Protein AF-A0A172YRM0-F1 (afdb_monomer_lite)

Structure (mmCIF, N/CA/C/O backbone):
data_AF-A0A172YRM0-F1
#
_entry.id   AF-A0A172YRM0-F1
#
loop_
_atom_site.group_PDB
_atom_site.id
_atom_site.type_symbol
_atom_site.label_atom_id
_atom_site.label_alt_id
_atom_site.label_comp_id
_atom_site.label_asym_id
_atom_site.label_entity_id
_atom_site.label_seq_id
_atom_site.pdbx_PDB_ins_code
_atom_site.Cartn_x
_atom_site.Cartn_y
_atom_site.Cartn_z
_atom_site.occupancy
_atom_site.B_iso_or_equiv
_atom_site.auth_seq_id
_atom_site.auth_comp_id
_atom_site.auth_asym_id
_atom_site.auth_atom_id
_atom_site.pdbx_PDB_model_num
ATOM 1 N N . MET A 1 1 ? -10.868 2.792 11.521 1.00 88.19 1 MET A N 1
ATOM 2 C CA . MET A 1 1 ? -9.536 2.171 11.682 1.00 88.19 1 MET A CA 1
ATOM 3 C C . MET A 1 1 ? -8.453 3.190 11.320 1.00 88.19 1 MET A C 1
ATOM 5 O O . MET A 1 1 ? -8.716 4.052 10.487 1.00 88.19 1 MET A O 1
ATOM 9 N N . THR A 1 2 ? -7.291 3.152 11.973 1.00 90.31 2 THR A N 1
ATOM 10 C CA . THR A 1 2 ? -6.163 4.094 11.813 1.00 90.31 2 THR A CA 1
ATOM 11 C C . THR A 1 2 ? -4.835 3.338 11.807 1.00 90.31 2 THR A C 1
ATOM 13 O O . THR A 1 2 ? -4.787 2.164 12.169 1.00 90.31 2 THR A O 1
ATOM 16 N N . ASP A 1 3 ? -3.740 4.005 11.445 1.00 89.81 3 ASP A N 1
ATOM 17 C CA . ASP A 1 3 ? -2.403 3.397 11.483 1.00 89.81 3 ASP A CA 1
ATOM 18 C C . ASP A 1 3 ? -1.956 2.973 12.886 1.00 89.81 3 ASP A C 1
ATOM 20 O O . ASP A 1 3 ? -1.211 2.010 13.022 1.00 89.81 3 ASP A O 1
ATOM 24 N N . THR A 1 4 ? -2.459 3.622 13.937 1.00 88.25 4 THR A N 1
ATOM 25 C CA . THR A 1 4 ? -2.159 3.248 15.327 1.00 88.25 4 THR A CA 1
ATOM 26 C C . THR A 1 4 ? -2.786 1.912 15.721 1.00 88.25 4 THR A C 1
ATOM 28 O O . THR A 1 4 ? -2.242 1.206 16.561 1.00 88.25 4 THR A O 1
ATOM 31 N N . ASN A 1 5 ? -3.942 1.564 15.149 1.00 91.44 5 ASN A N 1
ATOM 32 C CA . ASN A 1 5 ? -4.745 0.441 15.636 1.00 91.44 5 ASN A CA 1
ATOM 33 C C . ASN A 1 5 ? -4.881 -0.721 14.643 1.00 91.44 5 ASN A C 1
ATOM 35 O O . ASN A 1 5 ? -5.144 -1.849 15.056 1.00 91.44 5 ASN A O 1
ATOM 39 N N . ARG A 1 6 ? -4.612 -0.495 13.351 1.00 92.00 6 ARG A N 1
ATOM 40 C CA . ARG A 1 6 ? -4.698 -1.529 12.305 1.00 92.00 6 ARG A CA 1
ATOM 41 C C . ARG A 1 6 ? -3.609 -2.601 12.368 1.00 92.00 6 ARG A C 1
ATOM 43 O O . ARG A 1 6 ? -3.634 -3.507 11.542 1.00 92.00 6 ARG A O 1
ATOM 50 N N . PHE A 1 7 ? -2.682 -2.500 13.316 1.00 94.12 7 PHE A N 1
ATOM 51 C CA . PHE A 1 7 ? -1.630 -3.490 13.568 1.00 94.12 7 PHE A CA 1
ATOM 52 C C . PHE A 1 7 ? -1.704 -4.104 14.970 1.00 94.12 7 PHE A C 1
ATOM 54 O O . PHE A 1 7 ? -0.811 -4.855 15.352 1.00 94.12 7 PHE A O 1
ATOM 61 N N . SER A 1 8 ? -2.740 -3.781 15.755 1.00 91.50 8 SER A N 1
ATOM 62 C CA . SER A 1 8 ? -2.917 -4.372 17.083 1.00 91.50 8 SER A CA 1
ATOM 63 C C . SER A 1 8 ? -3.065 -5.892 16.976 1.00 91.50 8 SER A C 1
ATOM 65 O O . SER A 1 8 ? -3.830 -6.392 16.150 1.00 91.50 8 SER A O 1
ATOM 67 N N . THR A 1 9 ? -2.358 -6.629 17.829 1.00 89.75 9 THR A N 1
ATOM 68 C CA . THR A 1 9 ? -2.510 -8.086 17.984 1.00 89.75 9 THR A CA 1
ATOM 69 C C . THR A 1 9 ? -3.434 -8.448 19.149 1.00 89.75 9 THR A C 1
ATOM 71 O O . THR A 1 9 ? -3.945 -9.562 19.207 1.00 89.75 9 THR A O 1
ATOM 74 N N . ALA A 1 10 ? -3.687 -7.504 20.062 1.00 89.00 10 ALA A N 1
ATOM 75 C CA . ALA A 1 10 ? -4.470 -7.730 21.277 1.00 89.00 10 ALA A CA 1
ATOM 76 C C . ALA A 1 10 ? -5.966 -7.428 21.097 1.00 89.00 10 ALA A C 1
ATOM 78 O O . ALA A 1 10 ? -6.816 -8.068 21.711 1.00 89.00 10 ALA A O 1
ATOM 79 N N . THR A 1 11 ? -6.307 -6.451 20.254 1.00 88.44 11 THR A N 1
ATOM 80 C CA . THR A 1 11 ? -7.677 -5.937 20.118 1.00 88.44 11 THR A CA 1
ATOM 81 C C . THR A 1 11 ? -8.118 -5.931 18.666 1.00 88.44 11 THR A C 1
ATOM 83 O O . THR A 1 11 ? -7.489 -5.293 17.823 1.00 88.44 11 THR A O 1
ATOM 86 N N . ARG A 1 12 ? -9.242 -6.589 18.358 1.00 86.94 12 ARG A N 1
ATOM 87 C CA . ARG A 1 12 ? -9.901 -6.432 17.053 1.00 86.94 12 ARG A CA 1
ATOM 88 C C . ARG A 1 12 ? -10.712 -5.142 17.042 1.00 86.94 12 ARG A C 1
ATOM 90 O O . ARG A 1 12 ? -11.661 -5.010 17.804 1.00 86.94 12 ARG A O 1
ATOM 97 N N . HIS A 1 13 ? -10.355 -4.212 16.158 1.00 87.56 13 HIS A N 1
ATOM 98 C CA . HIS A 1 13 ? -11.001 -2.897 16.066 1.00 87.56 13 HIS A CA 1
ATOM 99 C C . HIS A 1 13 ? -12.220 -2.856 15.140 1.00 87.56 13 HIS A C 1
ATOM 101 O O . HIS A 1 13 ? -12.986 -1.896 15.192 1.00 87.56 13 HIS A O 1
ATOM 107 N N . ALA A 1 14 ? -12.401 -3.876 14.304 1.00 87.62 14 ALA A N 1
ATOM 108 C CA . ALA A 1 14 ? -13.562 -4.011 13.430 1.00 87.62 14 ALA A CA 1
ATOM 109 C C . ALA A 1 14 ? -14.119 -5.446 13.414 1.00 87.62 14 ALA A C 1
ATOM 111 O O . ALA A 1 14 ? -14.102 -6.108 12.373 1.00 87.62 14 ALA A O 1
ATOM 112 N N . PRO A 1 15 ? -14.544 -5.993 14.567 1.00 84.75 15 PRO A N 1
ATOM 113 C CA . PRO A 1 15 ? -15.175 -7.302 14.596 1.00 84.75 15 PRO A CA 1
ATOM 114 C C . PRO A 1 15 ? -16.527 -7.258 13.869 1.00 84.75 15 PRO A C 1
ATOM 116 O O . PRO A 1 15 ? -17.370 -6.401 14.129 1.00 84.75 15 PRO A O 1
ATOM 119 N N . TYR A 1 16 ? -16.747 -8.240 12.991 1.00 80.06 16 TYR A N 1
ATOM 120 C CA . TYR A 1 16 ? -17.942 -8.330 12.143 1.00 80.06 16 TYR A CA 1
ATOM 121 C C . TYR A 1 16 ? -19.258 -8.210 12.929 1.00 80.06 16 TYR A C 1
ATOM 123 O O . TYR A 1 16 ? -20.181 -7.532 12.487 1.00 80.06 16 TYR A O 1
ATOM 131 N N . ALA A 1 17 ? -19.311 -8.820 14.117 1.00 82.06 17 ALA A N 1
ATOM 132 C CA . ALA A 1 17 ? -20.501 -8.865 14.960 1.00 82.06 17 ALA A CA 1
ATOM 133 C C . ALA A 1 17 ? -20.981 -7.491 15.461 1.00 82.06 17 ALA A C 1
ATOM 135 O O . ALA A 1 17 ? -22.159 -7.363 15.773 1.00 82.06 17 ALA A O 1
ATOM 136 N N . THR A 1 18 ? -20.105 -6.482 15.560 1.00 84.44 18 THR A N 1
ATOM 137 C CA . THR A 1 18 ? -20.469 -5.191 16.177 1.00 84.44 18 THR A CA 1
ATOM 138 C C . THR A 1 18 ? -20.226 -3.973 15.296 1.00 84.44 18 THR A C 1
ATOM 140 O O . THR A 1 18 ? -20.829 -2.935 15.549 1.00 84.44 18 THR A O 1
ATOM 143 N N . THR A 1 19 ? -19.363 -4.056 14.276 1.00 84.12 19 THR A N 1
ATOM 144 C CA . THR A 1 19 ? -19.013 -2.877 13.461 1.00 84.12 19 THR A CA 1
ATOM 145 C C . THR A 1 19 ? -19.594 -2.895 12.053 1.00 84.12 19 THR A C 1
ATOM 147 O O . THR A 1 19 ? -19.508 -1.880 11.367 1.00 84.12 19 THR A O 1
ATOM 150 N N . HIS A 1 20 ? -20.153 -4.027 11.603 1.00 86.00 20 HIS A N 1
ATOM 151 C CA . HIS A 1 20 ? -20.709 -4.227 10.252 1.00 86.00 20 HIS A CA 1
ATOM 152 C C . HIS A 1 20 ? -19.753 -3.862 9.098 1.00 86.00 20 HIS A C 1
ATOM 154 O O . HIS A 1 20 ? -20.173 -3.679 7.959 1.00 86.00 20 HIS A O 1
ATOM 160 N N . GLY A 1 21 ? -18.453 -3.762 9.387 1.00 89.44 21 GLY A N 1
ATOM 161 C CA . GLY A 1 21 ? -17.430 -3.324 8.448 1.00 89.44 21 GLY A CA 1
ATOM 162 C C . GLY A 1 21 ? -16.362 -2.460 9.109 1.00 89.44 21 GLY A C 1
ATOM 163 O O . GLY A 1 21 ? -16.266 -2.351 10.335 1.00 89.44 21 GLY A O 1
ATOM 164 N N . TRP A 1 22 ? -15.529 -1.852 8.272 1.00 92.31 22 TRP A N 1
ATOM 165 C CA . TRP A 1 22 ? -14.482 -0.928 8.680 1.00 92.31 22 TRP A CA 1
ATOM 166 C C . TRP A 1 22 ? -14.293 0.148 7.620 1.00 92.31 22 TRP A C 1
ATOM 168 O O . TRP A 1 22 ? -14.593 -0.038 6.446 1.00 92.31 22 TRP A O 1
ATOM 178 N N . PHE A 1 23 ? -13.745 1.279 8.047 1.00 92.56 23 PHE A N 1
ATOM 179 C CA . PHE A 1 23 ? -13.266 2.315 7.147 1.00 92.56 23 PHE A CA 1
ATOM 180 C C . PHE A 1 23 ? -11.855 2.733 7.558 1.00 92.56 23 PHE A C 1
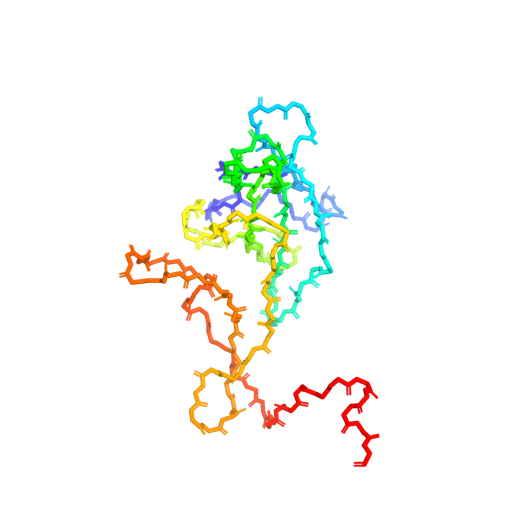ATOM 182 O O . PHE A 1 23 ? -11.499 2.726 8.747 1.00 92.56 23 PHE A O 1
ATOM 189 N N . TYR A 1 24 ? -11.066 3.133 6.568 1.00 92.31 24 TYR A N 1
ATOM 190 C CA . TYR A 1 24 ? -9.752 3.734 6.746 1.00 92.31 24 TYR A CA 1
ATOM 191 C C . TYR A 1 24 ? -9.748 5.104 6.067 1.00 92.31 24 TYR A C 1
ATOM 193 O O . TYR A 1 24 ? -10.141 5.234 4.910 1.00 92.31 24 TYR A O 1
ATOM 201 N N . LYS A 1 25 ? -9.357 6.142 6.810 1.00 91.25 25 LYS A N 1
ATOM 202 C CA . LYS A 1 25 ? -9.263 7.507 6.281 1.00 91.25 25 LYS A CA 1
ATOM 203 C C . LYS A 1 25 ? -7.828 7.747 5.836 1.00 91.25 25 LYS A C 1
ATOM 205 O O . LYS A 1 25 ? -6.966 7.914 6.695 1.00 91.25 25 LYS A O 1
ATOM 210 N N . PHE A 1 26 ? -7.603 7.811 4.527 1.00 90.38 26 PHE A N 1
ATOM 211 C CA . PHE A 1 26 ? -6.349 8.323 3.983 1.00 90.38 26 PHE A CA 1
ATOM 212 C C . PHE A 1 26 ? -6.204 9.796 4.369 1.00 90.38 26 PHE A C 1
ATOM 214 O O . PHE A 1 26 ? -7.134 10.592 4.202 1.00 90.38 26 PHE A O 1
ATOM 221 N N . LYS A 1 27 ? -5.069 10.135 4.975 1.00 81.69 27 LYS A N 1
ATOM 222 C CA . LYS A 1 27 ? -4.768 11.477 5.462 1.00 81.69 27 LYS A CA 1
ATOM 223 C C . LYS A 1 27 ? -3.325 11.795 5.119 1.00 81.69 27 LYS A C 1
ATOM 225 O O . LYS A 1 27 ? -2.435 11.021 5.449 1.00 81.69 27 LYS A O 1
ATOM 230 N N . SER A 1 28 ? -3.125 12.976 4.557 1.00 82.50 28 SER A N 1
ATOM 231 C CA . SER A 1 28 ? -1.809 13.582 4.408 1.00 82.50 28 SER A CA 1
ATOM 232 C C . SER A 1 28 ? -1.815 14.985 5.025 1.00 82.50 28 SER A C 1
ATOM 234 O O . SER A 1 28 ? -2.686 15.305 5.838 1.00 82.50 28 SER A O 1
ATOM 236 N N . PHE A 1 29 ? -0.837 15.816 4.674 1.00 76.56 29 PHE A N 1
ATOM 237 C CA . PHE A 1 29 ? -0.588 17.125 5.267 1.00 76.56 29 PHE A CA 1
ATOM 238 C C . PHE A 1 29 ? -1.707 18.140 4.987 1.00 76.56 29 PHE A C 1
ATOM 240 O O . PHE A 1 29 ? -1.997 18.992 5.823 1.00 76.56 29 PHE A O 1
ATOM 247 N N . LYS A 1 30 ? -2.371 18.047 3.827 1.00 77.31 30 LYS A N 1
ATOM 248 C CA . LYS A 1 30 ? -3.501 18.921 3.468 1.00 77.31 30 LYS A CA 1
ATOM 249 C C . LYS A 1 30 ? -4.831 18.179 3.558 1.00 77.31 30 LYS A C 1
ATOM 251 O O . LYS A 1 30 ? -4.906 16.977 3.292 1.00 77.31 30 LYS A O 1
ATOM 256 N N . LEU A 1 31 ? -5.907 18.900 3.873 1.00 74.50 31 LEU A N 1
ATOM 257 C CA . LEU A 1 31 ? -7.263 18.346 3.872 1.00 74.50 31 LEU A CA 1
ATOM 258 C C . LEU A 1 31 ? -7.581 17.698 2.514 1.00 74.50 31 LEU A C 1
ATOM 260 O O . LEU A 1 31 ? -7.421 18.327 1.474 1.00 74.50 31 LEU A O 1
ATOM 264 N N . GLN A 1 32 ? -8.026 16.437 2.545 1.00 73.25 32 GLN A N 1
ATOM 265 C CA . GLN A 1 32 ? -8.458 15.658 1.371 1.00 73.25 32 GLN A CA 1
ATOM 266 C C . GLN A 1 32 ? -7.421 15.527 0.237 1.00 73.25 32 GLN A C 1
ATOM 268 O O . GLN A 1 32 ? -7.798 15.329 -0.918 1.00 73.25 32 GLN A O 1
ATOM 273 N N . SER A 1 33 ? -6.132 15.631 0.558 1.00 87.44 33 SER A N 1
ATOM 274 C CA . SER A 1 33 ? -5.058 15.585 -0.443 1.00 87.44 33 SER A CA 1
ATOM 275 C C . SER A 1 33 ? -4.718 14.186 -0.942 1.00 87.44 33 SER A C 1
ATOM 277 O O . SER A 1 33 ? -4.278 14.058 -2.080 1.00 87.44 33 SER A O 1
ATOM 279 N N . GLU A 1 34 ? -4.981 13.154 -0.137 1.00 93.81 34 GLU A N 1
ATOM 280 C CA . GLU A 1 34 ? -4.775 11.761 -0.520 1.00 93.81 34 GLU A CA 1
ATOM 281 C C . GLU A 1 34 ? -6.102 11.078 -0.868 1.00 93.81 34 GLU A C 1
ATOM 283 O O . GLU A 1 34 ? -7.029 11.034 -0.053 1.00 93.81 34 GLU A O 1
ATOM 288 N N . LYS A 1 35 ? -6.199 10.547 -2.089 1.00 92.81 35 LYS A N 1
ATOM 289 C CA . LYS A 1 35 ? -7.404 9.898 -2.623 1.00 92.81 35 LYS A CA 1
ATOM 290 C C . LYS A 1 35 ? -7.055 8.586 -3.312 1.00 92.81 35 LYS A C 1
ATOM 292 O O . LYS A 1 35 ? -5.969 8.436 -3.857 1.00 92.81 35 LYS A O 1
ATOM 297 N N . VAL A 1 36 ? -7.988 7.637 -3.308 1.00 93.81 36 VAL A N 1
ATOM 298 C CA . VAL A 1 36 ? -7.869 6.399 -4.093 1.00 93.81 36 VAL A CA 1
ATOM 299 C C . VAL A 1 36 ? -8.020 6.756 -5.571 1.00 93.81 36 VAL A C 1
ATOM 301 O O . VAL A 1 36 ? -9.036 7.336 -5.943 1.00 93.81 36 VAL A O 1
ATOM 304 N N . MET A 1 37 ? -7.017 6.433 -6.392 1.00 87.50 37 MET A N 1
ATOM 305 C CA . MET A 1 37 ? -6.986 6.808 -7.821 1.00 87.50 37 MET A CA 1
ATOM 306 C C . MET A 1 37 ? -6.996 5.615 -8.776 1.00 87.50 37 MET A C 1
ATOM 308 O O . MET A 1 37 ? -7.014 5.797 -9.989 1.00 87.50 37 MET A O 1
ATOM 312 N N . SER A 1 38 ? -6.980 4.391 -8.256 1.00 86.69 38 SER A N 1
ATOM 313 C CA . SER A 1 38 ? -7.040 3.188 -9.084 1.00 86.69 38 SER A CA 1
ATOM 314 C C . SER A 1 38 ? -7.887 2.112 -8.424 1.00 86.69 38 SER A C 1
ATOM 316 O O . SER A 1 38 ? -8.151 2.156 -7.219 1.00 86.69 38 SER A O 1
ATOM 318 N N . THR A 1 39 ? -8.323 1.156 -9.237 1.00 91.38 39 THR A N 1
ATOM 319 C CA . THR A 1 39 ? -9.099 0.004 -8.790 1.00 91.38 39 THR A CA 1
ATOM 320 C C . THR A 1 39 ? -8.292 -0.810 -7.775 1.00 91.38 39 THR A C 1
ATOM 322 O O . THR A 1 39 ? -7.193 -1.259 -8.111 1.00 91.38 39 THR A O 1
ATOM 325 N N . PRO A 1 40 ? -8.804 -1.031 -6.550 1.00 94.31 40 PRO A N 1
ATOM 326 C CA . PRO A 1 40 ? -8.122 -1.872 -5.577 1.00 94.31 40 PRO A CA 1
ATOM 327 C C . PRO A 1 40 ? -7.945 -3.308 -6.075 1.00 94.31 40 PRO A C 1
ATOM 329 O O . PRO A 1 40 ? -8.804 -3.847 -6.774 1.00 94.31 40 PRO A O 1
ATOM 332 N N . ILE A 1 41 ? -6.851 -3.945 -5.665 1.00 94.38 41 ILE A N 1
ATOM 333 C CA . ILE A 1 41 ? -6.533 -5.333 -6.008 1.00 94.38 41 ILE A CA 1
ATOM 334 C C . ILE A 1 41 ? -6.738 -6.197 -4.767 1.00 94.38 41 ILE A C 1
ATOM 336 O O . ILE A 1 41 ? -6.226 -5.870 -3.700 1.00 94.38 41 ILE A O 1
ATOM 340 N N . VAL A 1 42 ? -7.452 -7.316 -4.905 1.00 93.94 42 VAL A N 1
ATOM 341 C CA . VAL A 1 42 ? -7.625 -8.297 -3.824 1.00 93.94 42 VAL A CA 1
ATOM 342 C C . VAL A 1 42 ? -7.107 -9.656 -4.265 1.00 93.94 42 VAL A C 1
ATOM 344 O O . VAL A 1 42 ? -7.494 -10.156 -5.318 1.00 93.94 42 VAL A O 1
ATOM 347 N N . ILE A 1 43 ? -6.260 -10.273 -3.443 1.00 92.00 43 ILE A N 1
ATOM 348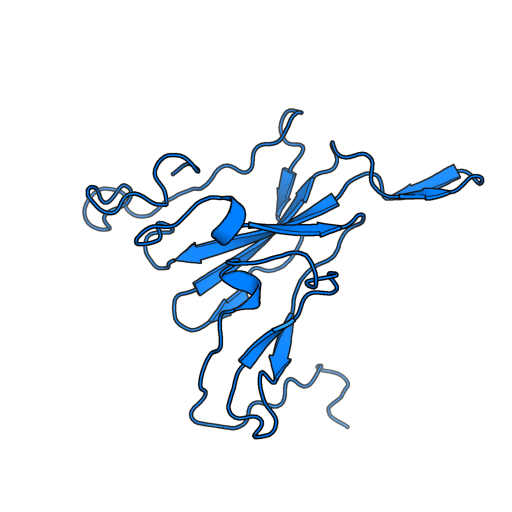 C CA . ILE A 1 43 ? -5.768 -11.637 -3.656 1.00 92.00 43 ILE A CA 1
ATOM 349 C C . ILE A 1 43 ? -5.502 -12.307 -2.306 1.00 92.00 43 ILE A C 1
ATOM 351 O O . ILE A 1 43 ? -4.864 -11.724 -1.442 1.00 92.00 43 ILE A O 1
ATOM 355 N N . ASN A 1 44 ? -6.016 -13.525 -2.105 1.00 91.88 44 ASN A N 1
ATOM 356 C CA . ASN A 1 44 ? -5.801 -14.328 -0.892 1.00 91.88 44 ASN A CA 1
ATOM 357 C C . ASN A 1 44 ? -5.962 -13.541 0.430 1.00 91.88 44 ASN A C 1
ATOM 359 O O . ASN A 1 44 ? -5.067 -13.523 1.272 1.00 91.88 44 ASN A O 1
ATOM 363 N N . ASN A 1 45 ? -7.096 -12.846 0.573 1.00 93.81 45 ASN A N 1
ATOM 364 C CA . ASN A 1 45 ? -7.430 -12.008 1.732 1.00 93.81 45 ASN A CA 1
ATOM 365 C C . ASN A 1 45 ? -6.515 -10.790 1.961 1.00 93.81 45 ASN A C 1
ATOM 367 O O . ASN A 1 45 ? -6.619 -10.137 2.994 1.00 93.81 45 ASN A O 1
ATOM 371 N N . ASP A 1 46 ? -5.690 -10.419 0.994 1.00 96.31 46 ASP A N 1
ATOM 372 C CA . ASP A 1 46 ? -4.922 -9.181 1.013 1.00 96.31 46 ASP A CA 1
ATOM 373 C C . ASP A 1 46 ? -5.550 -8.173 0.051 1.00 96.31 46 ASP A C 1
ATOM 375 O O . ASP A 1 46 ? -5.761 -8.471 -1.125 1.00 96.31 46 ASP A O 1
ATOM 379 N N . LEU A 1 47 ? -5.867 -6.984 0.560 1.00 96.44 47 LEU A N 1
ATOM 380 C CA . LEU A 1 47 ? -6.425 -5.867 -0.195 1.00 96.44 47 LEU A CA 1
ATOM 381 C C . LEU A 1 47 ? -5.354 -4.788 -0.367 1.00 96.44 47 LEU A C 1
ATOM 383 O O . LEU A 1 47 ? -4.925 -4.157 0.599 1.00 96.44 47 LEU A O 1
ATOM 387 N N . TYR A 1 48 ? -4.966 -4.548 -1.611 1.00 96.81 48 TYR A N 1
ATOM 388 C CA . TYR A 1 48 ? -4.037 -3.510 -2.024 1.00 96.81 48 TYR A CA 1
ATOM 389 C C . TYR A 1 48 ? -4.817 -2.313 -2.555 1.00 96.81 48 TYR A C 1
ATOM 391 O O . TYR A 1 48 ? -5.536 -2.412 -3.550 1.00 96.81 48 TYR A O 1
ATOM 399 N N . VAL A 1 49 ? -4.668 -1.171 -1.892 1.00 96.44 49 VAL A N 1
ATOM 400 C CA . VAL A 1 49 ? -5.298 0.089 -2.291 1.00 96.44 49 VAL A CA 1
ATOM 401 C C . VAL A 1 49 ? -4.210 1.070 -2.676 1.00 96.44 49 VAL A C 1
ATOM 403 O O . VAL A 1 49 ? -3.370 1.422 -1.846 1.00 96.44 49 VAL A O 1
ATOM 406 N N . THR A 1 50 ? -4.246 1.533 -3.920 1.00 96.31 50 THR A N 1
ATOM 407 C CA . THR A 1 50 ? -3.365 2.600 -4.381 1.00 96.31 50 THR A CA 1
ATOM 408 C C . THR A 1 50 ? -4.055 3.950 -4.261 1.00 96.31 50 THR A C 1
ATOM 410 O O . THR A 1 50 ? -5.180 4.154 -4.732 1.00 96.31 50 THR A O 1
ATOM 413 N N . THR A 1 51 ? -3.344 4.886 -3.656 1.00 95.44 51 THR A N 1
ATOM 414 C CA . THR A 1 51 ? -3.747 6.272 -3.475 1.00 95.44 51 THR A CA 1
ATOM 415 C C . THR A 1 51 ? -2.768 7.215 -4.148 1.00 95.44 51 THR A C 1
ATOM 417 O O . THR A 1 51 ? -1.618 6.866 -4.380 1.00 95.44 51 THR A O 1
ATOM 420 N N . PHE A 1 52 ? -3.233 8.420 -4.443 1.00 94.50 52 PHE A N 1
ATOM 421 C CA . PHE A 1 52 ? -2.425 9.544 -4.886 1.00 94.50 52 PHE A CA 1
ATOM 422 C C . PHE A 1 52 ? -2.587 10.685 -3.897 1.00 94.50 52 PHE A C 1
ATOM 424 O O . PHE A 1 52 ? -3.715 11.039 -3.544 1.00 94.50 52 PHE A O 1
ATOM 431 N N . ASP A 1 53 ? -1.468 11.256 -3.476 1.00 94.00 53 ASP A N 1
ATOM 432 C CA . ASP A 1 53 ? -1.391 12.404 -2.591 1.00 94.00 53 ASP A CA 1
ATOM 433 C C . ASP A 1 53 ? -0.897 13.636 -3.353 1.00 94.00 53 ASP A C 1
ATOM 435 O O . ASP A 1 53 ? 0.302 13.833 -3.560 1.00 94.00 53 ASP A O 1
ATOM 439 N N . GLY A 1 54 ? -1.839 14.503 -3.725 1.00 90.75 54 GLY A N 1
ATOM 440 C CA . GLY A 1 54 ? -1.554 15.750 -4.438 1.00 90.75 54 GLY A CA 1
ATOM 441 C C . GLY A 1 54 ? -0.896 16.834 -3.576 1.00 90.75 54 GLY A C 1
ATOM 442 O O . GLY A 1 54 ? -0.609 17.925 -4.073 1.00 90.75 54 GLY A O 1
ATOM 443 N N . SER A 1 55 ? -0.683 16.593 -2.275 1.00 89.31 55 SER A N 1
ATOM 444 C CA . SER A 1 55 ? 0.050 17.535 -1.422 1.00 89.31 55 SER A CA 1
ATOM 445 C C . SER A 1 55 ? 1.568 17.390 -1.509 1.00 89.31 55 SER A C 1
ATOM 447 O O . SER A 1 55 ? 2.258 18.322 -1.097 1.00 89.31 55 SER A O 1
ATOM 449 N N . LYS A 1 56 ? 2.072 16.275 -2.056 1.00 90.62 56 LYS A N 1
ATOM 450 C CA . LYS A 1 56 ? 3.505 16.027 -2.272 1.00 90.62 56 LYS A CA 1
ATOM 451 C C . LYS A 1 56 ? 4.041 16.808 -3.470 1.00 90.62 56 LYS A C 1
ATOM 453 O O . LYS A 1 56 ? 3.272 17.271 -4.313 1.00 90.62 56 LYS A O 1
ATOM 458 N N . ASP A 1 57 ? 5.359 16.949 -3.538 1.00 86.38 57 ASP A N 1
ATOM 459 C CA . ASP A 1 57 ? 6.018 17.795 -4.539 1.00 86.38 57 ASP A CA 1
ATOM 460 C C . ASP A 1 57 ? 5.932 17.199 -5.953 1.00 86.38 57 ASP A C 1
ATOM 462 O O . ASP A 1 57 ? 5.686 17.928 -6.913 1.00 86.38 57 ASP A O 1
ATOM 466 N N . GLY A 1 58 ? 5.977 15.868 -6.073 1.00 84.75 58 GLY A N 1
ATOM 467 C CA . GLY A 1 58 ? 5.855 15.165 -7.350 1.00 84.75 58 GLY A CA 1
ATOM 468 C C . GLY A 1 58 ? 7.049 15.391 -8.280 1.00 84.75 58 GLY A C 1
ATOM 469 O O . GLY A 1 58 ? 8.185 15.489 -7.827 1.00 84.75 58 GLY A O 1
ATOM 470 N N . LEU A 1 59 ? 6.784 15.442 -9.587 1.00 83.00 59 LEU A N 1
ATOM 471 C CA . LEU A 1 59 ? 7.776 15.715 -10.632 1.00 83.00 59 LEU A CA 1
ATOM 472 C C . LEU A 1 59 ? 7.431 17.029 -11.326 1.00 83.00 59 LEU A C 1
ATOM 474 O O . LEU A 1 59 ? 6.320 17.182 -11.835 1.00 83.00 59 LEU A O 1
ATOM 478 N N . ALA A 1 60 ? 8.395 17.940 -11.406 1.00 78.94 60 ALA A N 1
ATOM 479 C CA . ALA A 1 60 ? 8.307 19.157 -12.202 1.00 78.94 60 ALA A CA 1
ATOM 480 C C . ALA A 1 60 ? 9.581 19.298 -13.041 1.00 78.94 60 ALA A C 1
ATOM 482 O O . ALA A 1 60 ? 10.680 19.143 -12.513 1.00 78.94 60 ALA A O 1
ATOM 483 N N . GLY A 1 61 ? 9.428 19.549 -14.343 1.00 72.00 61 GLY A N 1
ATOM 484 C CA . GLY A 1 61 ? 10.541 19.916 -15.218 1.00 72.00 61 GLY A CA 1
ATOM 485 C C . GLY A 1 61 ? 10.696 21.432 -15.343 1.00 72.00 61 GLY A C 1
ATOM 486 O O . GLY A 1 61 ? 9.754 22.186 -15.092 1.00 72.00 61 GLY A O 1
ATOM 487 N N . ASP A 1 62 ? 11.856 21.873 -15.830 1.00 72.69 62 ASP A N 1
ATOM 488 C CA . ASP A 1 62 ? 12.198 23.296 -16.012 1.00 72.69 62 ASP A CA 1
ATOM 489 C C . ASP A 1 62 ? 11.281 24.033 -17.013 1.00 72.69 62 ASP A C 1
ATOM 491 O O . ASP A 1 62 ? 11.239 25.260 -17.051 1.00 72.69 62 ASP A O 1
ATOM 495 N N . CYS A 1 63 ? 10.510 23.290 -17.816 1.00 72.62 63 CYS A N 1
ATOM 496 C CA . CYS A 1 63 ? 9.592 23.810 -18.836 1.00 72.62 63 CYS A CA 1
ATOM 497 C C . CYS A 1 63 ? 8.121 23.913 -18.357 1.00 72.62 63 CYS A C 1
ATOM 499 O O . CYS A 1 63 ? 7.204 24.051 -19.161 1.00 72.62 63 CYS A O 1
ATOM 501 N N . GLY A 1 64 ? 7.851 23.821 -17.049 1.00 67.06 64 GLY A N 1
ATOM 502 C CA . GLY A 1 64 ? 6.508 24.033 -16.478 1.00 67.06 64 GLY A CA 1
ATOM 503 C C . GLY A 1 64 ? 5.519 22.868 -16.637 1.00 67.06 64 GLY A C 1
ATOM 504 O O . GLY A 1 64 ? 4.413 22.929 -16.103 1.00 67.06 64 GLY A O 1
ATOM 505 N N . ALA A 1 65 ? 5.910 21.783 -17.312 1.00 74.50 65 ALA A N 1
ATOM 506 C CA . ALA A 1 65 ? 5.169 20.525 -17.322 1.00 74.50 65 ALA A CA 1
ATOM 507 C C . ALA A 1 65 ? 5.574 19.662 -16.115 1.00 74.50 65 ALA A C 1
ATOM 509 O O . ALA A 1 65 ? 6.759 19.419 -15.874 1.00 74.50 65 ALA A O 1
ATOM 510 N N . GLY A 1 66 ? 4.590 19.188 -15.353 1.00 77.88 66 GLY A N 1
ATOM 511 C CA . GLY A 1 66 ? 4.835 18.363 -14.176 1.00 77.88 66 GLY A CA 1
ATOM 512 C C . GLY A 1 66 ? 3.567 17.735 -13.613 1.00 77.88 66 GLY A C 1
ATOM 513 O O . GLY A 1 66 ? 2.465 18.252 -13.798 1.00 77.88 66 GLY A O 1
ATOM 514 N N . VAL A 1 67 ? 3.732 16.619 -12.907 1.00 84.12 67 VAL A N 1
ATOM 515 C CA . VAL A 1 67 ? 2.674 16.013 -12.097 1.00 84.12 67 VAL A CA 1
ATOM 516 C C . VAL A 1 67 ? 3.033 16.236 -10.640 1.00 84.12 67 VAL A C 1
ATOM 518 O O . VAL A 1 67 ? 3.952 15.611 -10.115 1.00 84.12 67 VAL A O 1
ATOM 521 N N . LYS A 1 68 ? 2.294 17.130 -9.984 1.00 88.62 68 LYS A N 1
ATOM 522 C CA . LYS A 1 68 ? 2.445 17.378 -8.554 1.00 88.62 68 LYS A CA 1
ATOM 523 C C . LYS A 1 68 ? 1.771 16.271 -7.754 1.00 88.62 68 LYS A C 1
ATOM 525 O O . LYS A 1 68 ? 0.562 16.096 -7.878 1.00 88.62 68 LYS A O 1
ATOM 530 N N . GLY A 1 69 ? 2.524 15.594 -6.898 1.00 91.31 69 GLY A N 1
ATOM 531 C CA . GLY A 1 69 ? 2.021 14.544 -6.020 1.00 91.31 69 GLY A CA 1
ATOM 532 C C . GLY A 1 69 ? 2.733 13.206 -6.192 1.00 91.31 69 GLY A C 1
ATOM 533 O O . GLY A 1 69 ? 3.417 12.960 -7.186 1.00 91.31 69 GLY A O 1
ATOM 534 N N . GLU A 1 70 ? 2.539 12.331 -5.212 1.00 93.56 70 G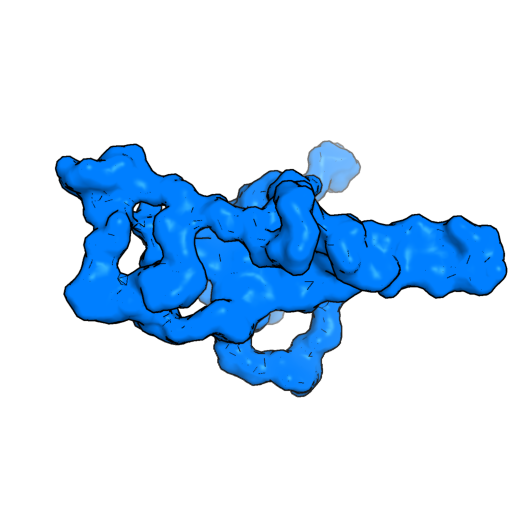LU A N 1
ATOM 535 C CA . GLU A 1 70 ? 3.100 10.978 -5.178 1.00 93.56 70 GLU A CA 1
ATOM 536 C C . GLU A 1 70 ? 1.996 9.947 -4.985 1.00 93.56 70 GLU A C 1
ATOM 538 O O . GLU A 1 70 ? 0.982 10.216 -4.335 1.00 93.56 70 GLU A O 1
ATOM 543 N N . SER A 1 71 ? 2.201 8.754 -5.530 1.00 94.44 71 SER A N 1
ATOM 544 C CA . SER A 1 71 ? 1.310 7.624 -5.302 1.00 94.44 71 SER A CA 1
ATOM 545 C C . SER A 1 71 ? 1.839 6.710 -4.207 1.00 94.44 71 SER A C 1
ATOM 547 O O . SER A 1 71 ? 3.039 6.505 -4.056 1.00 94.44 71 SER A O 1
ATOM 549 N N . PHE A 1 72 ? 0.929 6.098 -3.464 1.00 94.69 72 PHE A N 1
ATOM 550 C CA . PHE A 1 72 ? 1.239 5.131 -2.423 1.00 94.69 72 PHE A CA 1
ATOM 551 C C . PHE A 1 72 ? 0.390 3.886 -2.607 1.00 94.69 72 PHE A C 1
ATOM 553 O O . PHE A 1 72 ? -0.744 3.953 -3.068 1.00 94.69 72 PHE A O 1
ATOM 560 N N . MET A 1 73 ? 0.909 2.741 -2.187 1.00 95.81 73 MET A N 1
ATOM 561 C CA . MET A 1 73 ? 0.141 1.512 -2.061 1.00 95.81 73 MET A CA 1
ATOM 562 C C . MET A 1 73 ? 0.024 1.144 -0.595 1.00 95.81 73 MET A C 1
ATOM 564 O O . MET A 1 73 ? 1.027 1.093 0.108 1.00 95.81 73 MET A O 1
ATOM 568 N N . THR A 1 74 ? -1.189 0.872 -0.130 1.00 96.12 74 THR A N 1
ATOM 569 C CA . THR A 1 74 ? -1.448 0.412 1.235 1.00 96.12 74 THR A CA 1
ATOM 570 C C . THR A 1 74 ? -2.039 -0.988 1.196 1.00 96.12 74 THR A C 1
ATOM 572 O O . THR A 1 74 ? -2.992 -1.242 0.461 1.00 96.12 74 THR A O 1
ATOM 575 N N . LEU A 1 75 ? -1.474 -1.885 2.000 1.00 96.62 75 LEU A N 1
ATOM 576 C CA . LEU A 1 75 ? -1.960 -3.244 2.191 1.00 96.62 75 LEU A CA 1
ATOM 577 C C . LEU A 1 75 ? -2.830 -3.330 3.452 1.00 96.62 75 LEU A C 1
ATOM 579 O O . LEU A 1 75 ? -2.408 -2.946 4.551 1.00 96.62 75 LEU A O 1
ATOM 583 N N . PHE A 1 76 ? -4.030 -3.874 3.272 1.00 96.81 76 PHE A N 1
ATOM 584 C CA . PHE A 1 76 ? -5.003 -4.192 4.310 1.00 96.81 76 PHE A CA 1
ATOM 585 C C . PHE A 1 76 ? -5.274 -5.697 4.346 1.00 96.81 76 PHE A C 1
ATOM 587 O O . PHE A 1 76 ? -5.393 -6.338 3.303 1.00 96.81 76 PHE A O 1
ATOM 594 N N . CYS A 1 77 ? -5.431 -6.249 5.548 1.00 95.06 77 CYS A N 1
ATOM 595 C CA . CYS A 1 77 ? -5.735 -7.664 5.737 1.00 95.06 77 CYS A CA 1
ATOM 596 C C . CYS A 1 77 ? -7.252 -7.865 5.852 1.00 95.06 77 CYS A C 1
ATOM 598 O O . CYS A 1 77 ? -7.896 -7.398 6.793 1.00 95.06 77 CYS A O 1
ATOM 600 N N . MET A 1 78 ? -7.844 -8.537 4.871 1.00 93.25 78 MET A N 1
ATOM 601 C CA . MET A 1 78 ? -9.272 -8.841 4.823 1.00 93.25 78 MET A CA 1
ATOM 602 C C . MET A 1 78 ? -9.631 -9.978 5.793 1.00 93.25 78 MET A C 1
ATOM 604 O O . MET A 1 78 ? -8.804 -10.845 6.069 1.00 93.25 78 MET A O 1
ATOM 608 N N . PRO A 1 79 ? -10.879 -10.021 6.293 1.00 90.50 79 PRO A N 1
ATOM 609 C CA . PRO A 1 79 ? -11.969 -9.075 6.029 1.00 90.50 79 PRO A CA 1
ATOM 610 C C . PRO A 1 79 ? -11.967 -7.845 6.951 1.00 90.50 79 PRO A C 1
ATOM 612 O O . PRO A 1 79 ? -12.810 -6.973 6.784 1.00 90.50 79 PRO A O 1
ATOM 615 N N . TYR A 1 80 ? -11.053 -7.758 7.922 1.00 90.44 80 TYR A N 1
ATOM 616 C CA . TYR A 1 80 ? -11.124 -6.773 9.012 1.00 90.44 80 TYR A CA 1
ATOM 617 C C . TYR A 1 80 ? -10.408 -5.449 8.725 1.00 90.44 80 TYR A C 1
ATOM 619 O O . TYR A 1 80 ? -10.509 -4.511 9.512 1.00 90.44 80 TYR A O 1
ATOM 627 N N . GLY A 1 81 ? -9.609 -5.397 7.660 1.00 92.56 81 GLY A N 1
ATOM 628 C CA . GLY A 1 81 ? -8.713 -4.289 7.340 1.00 92.56 81 GLY A CA 1
ATOM 629 C C . GLY A 1 81 ? -7.493 -4.177 8.275 1.00 92.56 81 GLY A C 1
ATOM 630 O O . GLY A 1 81 ? -6.523 -3.492 7.952 1.00 92.56 81 GLY A O 1
ATOM 631 N N . GLN A 1 82 ? -7.522 -4.863 9.417 1.00 94.00 82 GLN A N 1
ATOM 632 C CA . GLN A 1 82 ? -6.474 -4.921 10.430 1.00 94.00 82 GLN A CA 1
ATOM 633 C C . GLN A 1 82 ? -5.572 -6.136 10.195 1.00 94.00 82 GLN A C 1
ATOM 635 O O . GLN A 1 82 ? -6.061 -7.253 10.039 1.00 94.00 82 GLN A O 1
ATOM 640 N N . CYS A 1 83 ? -4.260 -5.920 10.222 1.00 93.00 83 CYS A N 1
ATOM 641 C CA . CYS A 1 83 ? -3.246 -6.962 10.104 1.00 93.00 83 CYS A CA 1
ATOM 642 C C . CYS A 1 83 ? -2.743 -7.409 11.482 1.00 93.00 83 CYS A C 1
ATOM 644 O O . CYS A 1 83 ? -2.730 -6.627 12.434 1.00 93.00 83 CYS A O 1
ATOM 646 N N . ASN A 1 84 ? -2.329 -8.676 11.590 1.00 91.00 84 ASN A N 1
ATOM 647 C CA . ASN A 1 84 ? -1.850 -9.281 12.837 1.00 91.00 84 ASN A CA 1
ATOM 648 C C . ASN A 1 84 ? -0.395 -8.871 13.135 1.00 91.00 84 ASN A C 1
ATOM 650 O O . ASN A 1 84 ? 0.519 -9.690 13.066 1.00 91.00 84 ASN A O 1
ATOM 654 N N . GLY A 1 85 ? -0.185 -7.583 13.407 1.00 92.56 85 GLY A N 1
ATOM 655 C CA . GLY A 1 85 ? 1.128 -6.992 13.657 1.00 92.56 85 GLY A CA 1
ATOM 656 C C . GLY A 1 85 ? 1.733 -6.252 12.461 1.00 92.56 85 GLY A C 1
ATOM 657 O O . GLY A 1 85 ? 1.158 -6.177 11.372 1.00 92.56 85 GLY A O 1
ATOM 658 N N . GLY A 1 86 ? 2.922 -5.694 12.696 1.00 92.62 86 GLY A N 1
ATOM 659 C CA . GLY A 1 86 ? 3.668 -4.859 11.756 1.00 92.62 86 GLY A CA 1
ATOM 660 C C . GLY A 1 86 ? 3.493 -3.363 12.010 1.00 92.62 86 GLY A C 1
ATOM 661 O O . GLY A 1 86 ? 3.104 -2.936 13.095 1.00 92.62 86 GLY A O 1
ATOM 662 N N . SER A 1 87 ? 3.825 -2.559 11.005 1.00 93.81 87 SER A N 1
ATOM 663 C CA . SER A 1 87 ? 3.787 -1.099 11.077 1.00 93.81 87 SER A CA 1
ATOM 664 C C . SER A 1 87 ? 3.383 -0.491 9.734 1.00 93.81 87 SER A C 1
ATOM 666 O O . SER A 1 87 ? 3.269 -1.182 8.716 1.00 93.81 87 SER A O 1
ATOM 668 N N . VAL A 1 88 ? 3.209 0.833 9.708 1.00 92.81 88 VAL A N 1
ATOM 669 C CA . VAL A 1 88 ? 2.923 1.572 8.471 1.00 92.81 88 VAL A CA 1
ATOM 670 C C . VAL A 1 88 ? 3.993 1.314 7.415 1.00 92.81 88 VAL A C 1
ATOM 672 O O . VAL A 1 88 ? 3.635 1.040 6.277 1.00 92.81 88 VAL A O 1
ATOM 675 N N . SER A 1 89 ? 5.280 1.321 7.778 1.00 91.50 89 SER A N 1
ATOM 676 C CA . SER A 1 89 ? 6.375 1.087 6.826 1.00 91.50 89 SER A CA 1
ATOM 677 C C . SER A 1 89 ? 6.378 -0.328 6.244 1.00 91.50 89 SER A C 1
ATOM 679 O O . SER A 1 89 ? 6.820 -0.520 5.114 1.00 91.50 89 SER A O 1
ATOM 681 N N . SER A 1 90 ? 5.840 -1.312 6.969 1.00 93.69 90 SER A N 1
ATOM 682 C CA . SER A 1 90 ? 5.686 -2.677 6.459 1.00 93.69 90 SER A CA 1
ATOM 683 C C . SER A 1 90 ? 4.489 -2.838 5.519 1.00 93.69 90 SER A C 1
ATOM 685 O O . SER A 1 90 ? 4.509 -3.713 4.661 1.00 93.69 90 SER A O 1
ATOM 687 N N . TYR A 1 91 ? 3.443 -2.022 5.661 1.00 95.50 91 TYR A N 1
ATOM 688 C CA . TYR A 1 91 ? 2.164 -2.185 4.951 1.00 95.50 91 TYR A CA 1
ATOM 689 C C . TYR A 1 91 ? 1.784 -0.985 4.081 1.00 95.50 91 TYR A C 1
ATOM 691 O O . TYR A 1 91 ? 0.633 -0.864 3.653 1.00 95.50 91 TYR A O 1
ATOM 699 N N . ARG A 1 92 ? 2.729 -0.082 3.837 1.00 94.06 92 ARG A N 1
ATOM 700 C CA . ARG A 1 92 ? 2.591 1.049 2.930 1.00 94.06 92 ARG A CA 1
ATOM 701 C C . ARG A 1 92 ? 3.875 1.201 2.131 1.00 94.06 92 ARG A C 1
ATOM 703 O O . ARG A 1 92 ? 4.963 1.132 2.690 1.00 94.06 92 ARG A O 1
ATOM 710 N N . LEU A 1 93 ? 3.740 1.388 0.830 1.00 94.50 93 LEU A N 1
ATOM 711 C CA . LEU A 1 93 ? 4.840 1.529 -0.114 1.00 94.50 93 LEU A CA 1
ATOM 712 C C . LEU A 1 93 ? 4.667 2.849 -0.862 1.00 94.50 93 LEU A C 1
ATOM 714 O O . LEU A 1 93 ? 3.578 3.116 -1.367 1.00 94.50 93 LEU A O 1
ATOM 718 N N . ASN A 1 94 ? 5.714 3.673 -0.916 1.00 93.75 94 ASN A N 1
ATOM 719 C CA . ASN A 1 94 ? 5.732 4.831 -1.807 1.00 93.75 94 ASN A CA 1
ATOM 720 C C . ASN A 1 94 ? 6.012 4.331 -3.227 1.00 93.75 94 ASN A C 1
ATOM 722 O O . ASN A 1 94 ? 6.992 3.620 -3.438 1.00 93.75 94 ASN A O 1
ATOM 726 N N . LEU A 1 95 ? 5.127 4.658 -4.165 1.00 93.12 95 LEU A N 1
ATOM 727 C CA . LEU A 1 95 ? 5.252 4.295 -5.574 1.00 93.12 95 LEU A CA 1
ATOM 728 C C . LEU A 1 95 ? 6.002 5.354 -6.393 1.00 93.12 95 LEU A C 1
ATOM 730 O O . LEU A 1 95 ? 6.284 5.131 -7.567 1.00 93.12 95 LEU A O 1
ATOM 734 N N . GLY A 1 96 ? 6.339 6.481 -5.770 1.00 91.38 96 GLY A N 1
ATOM 735 C CA . GLY A 1 96 ? 7.005 7.607 -6.396 1.00 91.38 96 GLY A CA 1
ATOM 736 C C . GLY A 1 96 ? 6.026 8.645 -6.927 1.00 91.38 96 GLY A C 1
ATOM 737 O O . GLY A 1 96 ? 4.808 8.580 -6.737 1.00 91.38 96 GLY A O 1
ATOM 738 N N . ALA A 1 97 ? 6.597 9.647 -7.579 1.00 91.50 97 ALA A N 1
ATOM 739 C CA . ALA A 1 97 ? 5.860 10.767 -8.123 1.00 91.50 97 ALA A CA 1
ATOM 740 C C . ALA A 1 97 ? 4.985 10.385 -9.324 1.00 91.50 97 ALA A C 1
ATOM 742 O O . ALA A 1 97 ? 5.327 9.524 -10.135 1.00 91.50 97 ALA A O 1
ATOM 743 N N . GLY A 1 98 ? 3.861 11.087 -9.455 1.00 89.25 98 GLY A N 1
ATOM 744 C CA . GLY A 1 98 ? 2.866 10.826 -10.487 1.00 89.25 98 GLY A CA 1
ATOM 745 C C . GLY A 1 98 ? 1.762 9.867 -10.045 1.00 89.25 98 GLY A C 1
ATOM 746 O O . GLY A 1 98 ? 1.737 9.387 -8.911 1.00 89.25 98 GLY A O 1
ATOM 747 N N . ILE A 1 99 ? 0.808 9.624 -10.946 1.00 89.88 99 ILE A N 1
ATOM 748 C CA . ILE A 1 99 ? -0.319 8.709 -10.726 1.00 89.88 99 ILE A CA 1
ATOM 749 C C . ILE A 1 99 ? 0.105 7.330 -11.224 1.00 89.88 99 ILE A C 1
ATOM 751 O O . ILE A 1 99 ? -0.001 7.020 -12.410 1.00 89.88 99 ILE A O 1
ATOM 755 N N . VAL A 1 100 ? 0.623 6.516 -10.312 1.00 90.44 100 VAL A N 1
ATOM 756 C CA . VAL A 1 100 ? 1.160 5.186 -10.607 1.00 90.44 100 VAL A CA 1
ATOM 757 C C . VAL A 1 100 ? 0.530 4.154 -9.678 1.00 90.44 100 VAL A C 1
ATOM 759 O O . VAL A 1 100 ? 0.169 4.451 -8.542 1.00 90.44 100 VAL A O 1
ATOM 762 N N . GLY A 1 101 ? 0.370 2.930 -10.174 1.00 91.00 101 GLY A N 1
ATOM 763 C CA . GLY A 1 101 ? -0.229 1.820 -9.437 1.00 91.00 101 GLY A CA 1
ATOM 764 C C . GLY A 1 101 ? 0.620 0.561 -9.499 1.00 91.00 101 GLY A C 1
ATOM 765 O O . GLY A 1 101 ? 1.710 0.552 -10.070 1.00 91.00 101 GLY A O 1
ATOM 766 N N . GLY A 1 102 ? 0.106 -0.508 -8.896 1.00 89.81 102 GLY A N 1
ATOM 767 C CA . GLY A 1 102 ? 0.675 -1.845 -9.040 1.00 89.81 102 GLY A CA 1
ATOM 768 C C . GLY A 1 102 ? -0.208 -2.749 -9.886 1.00 89.81 102 GLY A C 1
ATOM 769 O O . GLY A 1 102 ? -1.382 -2.465 -10.115 1.00 89.81 102 GLY A O 1
ATOM 770 N N . ALA A 1 103 ? 0.366 -3.861 -10.321 1.00 89.81 103 ALA A N 1
ATOM 771 C CA . ALA A 1 103 ? -0.332 -4.920 -11.037 1.00 89.81 103 ALA A CA 1
ATOM 772 C C . ALA A 1 103 ? 0.018 -6.285 -10.440 1.00 89.81 103 ALA A C 1
ATOM 774 O O . ALA A 1 103 ? 1.013 -6.430 -9.735 1.00 89.81 103 ALA A O 1
ATOM 775 N N . ILE A 1 104 ? -0.778 -7.308 -10.743 1.00 89.50 104 ILE A N 1
ATOM 776 C CA . ILE A 1 104 ? -0.421 -8.689 -10.411 1.00 89.50 104 ILE A CA 1
ATOM 777 C C . ILE A 1 104 ? 0.517 -9.217 -11.499 1.00 89.50 104 ILE A C 1
ATOM 779 O O . ILE A 1 104 ? 0.146 -9.264 -12.670 1.00 89.50 104 ILE A O 1
ATOM 783 N N . GLY A 1 105 ? 1.713 -9.652 -11.109 1.00 88.25 105 GLY A N 1
ATOM 784 C CA . GLY A 1 105 ? 2.692 -10.272 -12.004 1.00 88.25 105 GLY A CA 1
ATOM 785 C C . GLY A 1 105 ? 3.100 -11.670 -11.555 1.00 88.25 105 GLY A C 1
ATOM 786 O O . GLY A 1 105 ? 2.691 -12.142 -10.492 1.00 88.25 105 GLY A O 1
ATOM 787 N N . ALA A 1 106 ? 3.898 -12.347 -12.381 1.00 87.12 106 ALA A N 1
ATOM 788 C CA . ALA A 1 106 ? 4.483 -13.638 -12.035 1.00 87.12 106 ALA A CA 1
ATOM 789 C C . ALA A 1 106 ? 5.554 -13.463 -10.945 1.00 87.12 106 ALA A C 1
ATOM 791 O O . ALA A 1 106 ? 6.400 -12.577 -11.031 1.00 87.12 106 ALA A O 1
ATOM 792 N N . GLY A 1 107 ? 5.495 -14.298 -9.909 1.00 81.25 107 GLY A N 1
ATOM 793 C CA . GLY A 1 107 ? 6.359 -14.208 -8.730 1.00 81.25 107 GLY A CA 1
ATOM 794 C C . GLY A 1 107 ? 7.558 -15.153 -8.711 1.00 81.25 107 GLY A C 1
ATOM 795 O O . GLY A 1 107 ? 8.321 -15.124 -7.751 1.00 81.25 107 GLY A O 1
ATOM 796 N N . GLY A 1 108 ? 7.721 -15.976 -9.747 1.00 78.75 108 GLY A N 1
ATOM 797 C CA . GLY A 1 108 ? 8.805 -16.947 -9.880 1.00 78.75 108 GLY A CA 1
ATOM 798 C C . GLY A 1 108 ? 8.827 -17.580 -11.272 1.00 78.75 108 GLY A C 1
ATOM 799 O O . GLY A 1 108 ? 7.893 -17.398 -12.056 1.00 78.75 108 GLY A O 1
ATOM 800 N N . GLY A 1 109 ? 9.882 -18.344 -11.572 1.00 75.75 109 GLY A N 1
ATOM 801 C CA . GLY A 1 109 ? 10.112 -18.917 -12.907 1.00 75.75 109 GLY A CA 1
ATOM 802 C C . GLY A 1 109 ? 9.075 -19.952 -13.362 1.00 75.75 109 GLY A C 1
ATOM 803 O O . GLY A 1 109 ? 8.919 -20.167 -14.556 1.00 75.75 109 GLY A O 1
ATOM 804 N N . SER A 1 110 ? 8.328 -20.559 -12.434 1.00 76.19 110 SER A N 1
ATOM 805 C CA . SER A 1 110 ? 7.316 -21.580 -12.745 1.00 76.19 110 SER A CA 1
ATOM 806 C C . SER A 1 110 ? 5.959 -21.017 -13.181 1.00 76.19 110 SER A C 1
ATOM 808 O O . SER A 1 110 ? 5.087 -21.780 -13.578 1.00 76.19 110 SER A O 1
ATOM 810 N N . GLY A 1 111 ? 5.714 -19.708 -13.041 1.00 74.94 111 GLY A N 1
ATOM 811 C CA . GLY A 1 111 ? 4.398 -19.109 -13.313 1.00 74.94 111 GLY A CA 1
ATOM 812 C C . GLY A 1 111 ? 3.287 -19.486 -12.315 1.00 74.94 111 GLY A C 1
ATOM 813 O O . GLY A 1 111 ? 2.174 -18.966 -12.414 1.00 74.94 111 GLY A O 1
ATOM 814 N N . MET A 1 112 ? 3.584 -20.324 -11.318 1.00 84.69 112 MET A N 1
ATOM 815 C CA . MET A 1 112 ? 2.647 -20.771 -10.272 1.00 84.69 112 MET A CA 1
ATOM 816 C C . MET A 1 112 ? 2.618 -19.842 -9.054 1.00 84.69 112 MET A C 1
ATOM 818 O O . MET A 1 112 ? 1.925 -20.100 -8.076 1.00 84.69 112 MET A O 1
ATOM 822 N N . GLN A 1 113 ? 3.402 -18.766 -9.087 1.00 89.88 113 GLN A N 1
ATOM 823 C CA . GLN A 1 113 ? 3.417 -17.741 -8.054 1.00 89.88 113 GLN A CA 1
ATOM 824 C C . GLN A 1 113 ? 2.992 -16.399 -8.627 1.00 89.88 113 GLN A C 1
ATOM 826 O O . GLN A 1 113 ? 3.330 -16.061 -9.763 1.00 89.88 113 GLN A O 1
ATOM 831 N N . ARG A 1 114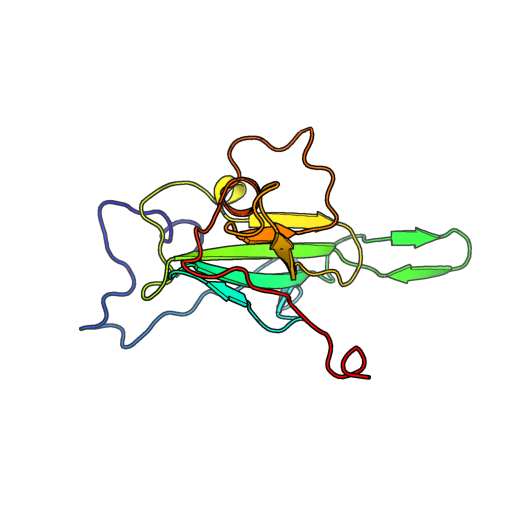 ? 2.282 -15.618 -7.817 1.00 90.62 114 ARG A N 1
ATOM 832 C CA . ARG A 1 114 ? 1.927 -14.227 -8.085 1.00 90.62 114 ARG A CA 1
ATOM 833 C C . ARG A 1 114 ? 2.537 -13.306 -7.047 1.00 90.62 114 ARG A C 1
ATOM 835 O O . ARG A 1 114 ? 2.720 -13.691 -5.894 1.00 90.62 114 ARG A O 1
ATOM 842 N N . LEU A 1 115 ? 2.813 -12.080 -7.458 1.00 92.56 115 LEU A N 1
ATOM 843 C CA . LEU A 1 115 ? 3.183 -10.980 -6.574 1.00 92.56 115 LEU A CA 1
ATOM 844 C C . LEU A 1 115 ? 2.587 -9.676 -7.093 1.00 92.56 115 LEU A C 1
ATOM 846 O O . LEU A 1 115 ? 2.142 -9.609 -8.242 1.00 92.56 115 LEU A O 1
ATOM 850 N N . ILE A 1 116 ? 2.596 -8.644 -6.255 1.00 93.12 116 ILE A N 1
ATOM 851 C CA . ILE A 1 116 ? 2.305 -7.289 -6.709 1.00 93.12 116 ILE A CA 1
ATOM 852 C C . ILE A 1 116 ? 3.575 -6.680 -7.291 1.00 93.12 116 ILE A C 1
ATOM 854 O O . ILE A 1 116 ? 4.567 -6.499 -6.589 1.00 93.12 116 ILE A O 1
ATOM 858 N N . VAL A 1 117 ? 3.535 -6.380 -8.584 1.00 90.31 117 VAL A N 1
ATOM 859 C CA . VAL A 1 117 ? 4.582 -5.652 -9.294 1.00 90.31 117 VAL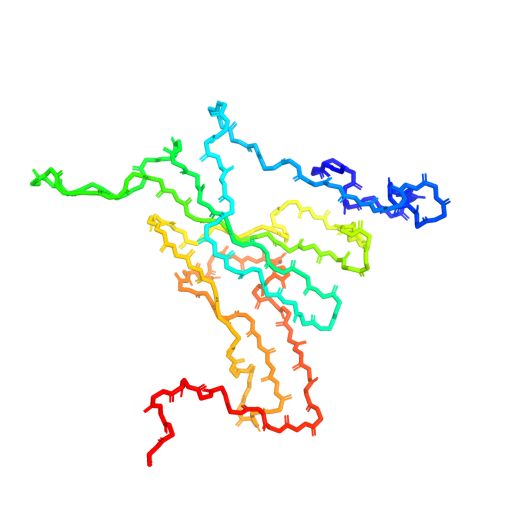 A CA 1
ATOM 860 C C . VAL A 1 117 ? 4.268 -4.170 -9.179 1.00 90.31 117 VAL A C 1
ATOM 862 O O . VAL A 1 117 ? 3.182 -3.728 -9.554 1.00 90.31 117 VAL A O 1
ATOM 865 N N . ALA A 1 118 ? 5.230 -3.409 -8.682 1.00 89.62 118 ALA A N 1
ATOM 866 C CA . ALA A 1 118 ? 5.203 -1.958 -8.638 1.00 89.62 118 ALA A CA 1
ATOM 867 C C . ALA A 1 118 ? 6.505 -1.432 -9.248 1.00 89.62 118 ALA A C 1
ATOM 869 O O . ALA A 1 118 ? 7.557 -2.042 -9.063 1.00 89.62 118 ALA A O 1
ATOM 870 N N . ASN A 1 119 ? 6.437 -0.315 -9.972 1.00 85.69 119 ASN A N 1
ATOM 871 C CA . ASN A 1 119 ? 7.617 0.311 -10.568 1.00 85.69 119 ASN A CA 1
ATOM 872 C C . ASN A 1 119 ? 8.360 1.159 -9.525 1.00 85.69 119 ASN A C 1
ATOM 874 O O . ASN A 1 119 ? 8.310 2.385 -9.568 1.00 85.69 119 ASN A O 1
ATOM 878 N N . VAL A 1 120 ? 8.973 0.497 -8.544 1.00 87.62 120 VAL A N 1
ATOM 879 C CA . VAL A 1 120 ? 9.702 1.140 -7.447 1.00 87.62 120 VAL A CA 1
ATOM 880 C C . VAL A 1 120 ? 11.089 0.544 -7.309 1.00 87.62 120 VAL A C 1
ATOM 882 O O . VAL A 1 120 ? 11.266 -0.666 -7.459 1.00 87.62 120 VAL A O 1
ATOM 885 N N . ASP A 1 121 ? 12.065 1.379 -6.965 1.00 84.69 121 ASP A N 1
ATOM 886 C CA . ASP A 1 121 ? 13.359 0.882 -6.519 1.00 84.69 121 ASP A CA 1
ATOM 887 C C . ASP A 1 121 ? 13.209 0.262 -5.122 1.00 84.69 121 ASP A C 1
ATOM 889 O O . ASP A 1 121 ? 12.976 0.948 -4.125 1.00 84.69 121 ASP A O 1
ATOM 893 N N . SER A 1 122 ? 13.302 -1.066 -5.060 1.00 83.19 122 SER A N 1
ATOM 894 C CA . SER A 1 122 ? 13.187 -1.829 -3.819 1.00 83.19 122 SER A CA 1
ATOM 895 C C . SER A 1 122 ? 14.525 -2.086 -3.126 1.00 83.19 122 SER A C 1
ATOM 897 O O . SER A 1 122 ? 14.527 -2.713 -2.069 1.00 83.19 122 SER A O 1
ATOM 899 N N . THR A 1 123 ? 15.659 -1.655 -3.690 1.00 83.75 123 THR A N 1
ATOM 900 C CA . THR A 1 123 ? 17.002 -2.019 -3.193 1.00 83.75 123 THR A CA 1
ATOM 901 C C . THR A 1 123 ? 17.255 -1.570 -1.750 1.00 83.75 123 THR A C 1
ATOM 903 O O . THR A 1 123 ? 17.902 -2.288 -0.991 1.00 83.75 123 THR A O 1
ATOM 906 N N . GLY A 1 124 ? 16.684 -0.434 -1.339 1.00 81.94 124 GLY A N 1
ATOM 907 C CA . GLY A 1 124 ? 16.762 0.084 0.032 1.00 81.94 124 GLY A CA 1
ATOM 908 C C . GLY A 1 124 ? 15.581 -0.280 0.939 1.00 81.94 124 GLY A C 1
ATOM 909 O O . GLY A 1 124 ? 15.567 0.106 2.108 1.00 81.94 124 GLY A O 1
ATOM 910 N N . ILE A 1 125 ? 14.568 -0.992 0.433 1.00 84.88 125 ILE A N 1
ATOM 911 C CA . ILE A 1 125 ? 13.319 -1.240 1.164 1.00 84.88 125 ILE A CA 1
ATOM 912 C C . ILE A 1 125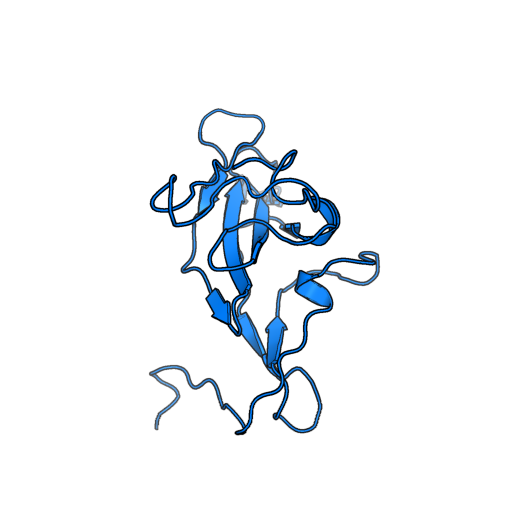 ? 13.333 -2.659 1.736 1.00 84.88 125 ILE A C 1
ATOM 914 O O . ILE A 1 125 ? 13.012 -3.633 1.058 1.00 84.88 125 ILE A O 1
ATOM 918 N N . SER A 1 126 ? 13.659 -2.775 3.023 1.00 84.31 126 SER A N 1
ATOM 919 C CA . SER A 1 126 ? 13.563 -4.037 3.765 1.00 84.31 126 SER A CA 1
ATOM 920 C C . SER A 1 126 ? 12.232 -4.155 4.519 1.00 84.31 126 SER A C 1
ATOM 922 O O . SER A 1 126 ? 11.616 -3.159 4.895 1.00 84.31 126 SER A O 1
ATOM 924 N N . ASN A 1 127 ? 11.774 -5.392 4.750 1.00 88.56 127 ASN A N 1
ATOM 925 C CA . ASN A 1 127 ? 10.625 -5.717 5.614 1.00 88.56 127 ASN A CA 1
ATOM 926 C C . ASN A 1 127 ? 9.282 -5.071 5.220 1.00 88.56 127 ASN A C 1
ATOM 928 O O . ASN A 1 127 ? 8.421 -4.823 6.072 1.00 88.56 127 ASN A O 1
ATOM 932 N N . ASN A 1 128 ? 9.086 -4.818 3.923 1.00 94.00 128 ASN A N 1
ATOM 933 C CA . ASN A 1 128 ? 7.808 -4.376 3.382 1.00 94.00 128 ASN A CA 1
ATOM 934 C C . ASN A 1 128 ? 7.001 -5.565 2.838 1.00 94.00 128 ASN A C 1
ATOM 936 O O . ASN A 1 128 ? 7.408 -6.247 1.895 1.00 94.00 128 ASN A O 1
ATOM 940 N N . ALA A 1 129 ? 5.827 -5.794 3.421 1.00 94.12 129 ALA A N 1
ATOM 941 C CA . ALA A 1 129 ? 4.953 -6.917 3.113 1.00 94.12 129 ALA A CA 1
ATOM 942 C C . ALA A 1 129 ? 4.400 -6.873 1.681 1.00 94.12 129 ALA A C 1
ATOM 944 O O . ALA A 1 129 ? 4.136 -7.928 1.111 1.00 94.12 129 ALA A O 1
ATOM 945 N N . ILE A 1 130 ? 4.252 -5.689 1.072 1.00 94.94 130 ILE A N 1
ATOM 946 C CA . ILE A 1 130 ? 3.791 -5.563 -0.322 1.00 94.94 130 ILE A CA 1
ATOM 947 C C . ILE A 1 130 ? 4.833 -6.168 -1.268 1.00 94.94 130 ILE A C 1
ATOM 949 O O . ILE A 1 130 ? 4.479 -6.957 -2.141 1.00 94.94 130 ILE A O 1
ATOM 953 N N . LEU A 1 131 ? 6.113 -5.854 -1.050 1.00 92.75 131 LEU A N 1
ATOM 954 C CA . LEU A 1 131 ? 7.225 -6.329 -1.881 1.00 92.75 131 LEU A CA 1
ATOM 955 C C . LEU A 1 131 ? 7.564 -7.809 -1.637 1.00 92.75 131 LEU A C 1
ATOM 957 O O . LEU A 1 131 ? 8.020 -8.507 -2.546 1.00 92.75 131 LEU A O 1
ATOM 961 N N . GLN A 1 132 ? 7.341 -8.303 -0.416 1.00 91.56 132 GLN A N 1
ATOM 962 C CA . GLN A 1 132 ? 7.717 -9.660 -0.007 1.00 91.56 132 GLN A CA 1
ATOM 963 C C . GLN A 1 132 ? 6.620 -10.707 -0.226 1.00 91.56 132 GLN A C 1
ATOM 965 O O . GLN A 1 132 ? 6.938 -11.884 -0.395 1.00 91.56 132 GLN A O 1
ATOM 970 N N . LYS A 1 133 ? 5.336 -10.321 -0.240 1.00 92.12 133 LYS A N 1
ATOM 971 C CA . LYS A 1 133 ? 4.246 -11.292 -0.395 1.00 92.12 133 LYS A CA 1
ATOM 972 C C . LYS A 1 133 ? 4.333 -12.025 -1.735 1.00 92.12 133 LYS A C 1
ATOM 974 O O . LYS A 1 133 ? 4.562 -11.437 -2.795 1.00 92.12 133 LYS A O 1
ATOM 979 N N . ARG A 1 134 ? 4.161 -13.344 -1.661 1.00 92.94 134 ARG A N 1
ATOM 980 C CA . ARG A 1 134 ? 4.055 -14.265 -2.793 1.00 92.94 134 ARG A CA 1
ATOM 981 C C . ARG A 1 134 ? 2.800 -15.101 -2.598 1.00 92.94 134 ARG A C 1
ATOM 983 O O . ARG A 1 134 ? 2.526 -15.558 -1.491 1.00 92.94 134 ARG A O 1
ATOM 990 N N . TYR A 1 135 ? 2.059 -15.304 -3.674 1.00 92.12 135 TYR A N 1
ATOM 991 C CA . TYR A 1 135 ? 0.817 -16.062 -3.675 1.00 92.12 135 TYR A CA 1
ATOM 992 C C . TYR A 1 135 ? 0.977 -17.275 -4.566 1.00 92.12 135 TYR A C 1
ATOM 994 O O . TYR A 1 135 ? 1.146 -17.126 -5.774 1.00 92.12 135 TYR A O 1
ATOM 1002 N N . ASN A 1 136 ? 0.916 -18.467 -3.984 1.00 90.12 136 ASN A N 1
ATOM 1003 C CA . ASN A 1 136 ? 0.875 -19.691 -4.772 1.00 90.12 136 ASN A CA 1
ATOM 1004 C C . ASN A 1 136 ? -0.505 -19.815 -5.424 1.00 90.12 136 ASN A C 1
ATOM 1006 O O . ASN A 1 136 ? -1.530 -19.644 -4.764 1.00 90.12 136 ASN A O 1
ATOM 1010 N N . THR A 1 137 ? -0.529 -20.118 -6.713 1.00 83.38 137 THR A N 1
ATOM 1011 C CA . THR A 1 137 ? -1.744 -20.398 -7.470 1.00 83.38 137 THR A CA 1
ATOM 1012 C C . THR A 1 137 ? -1.745 -21.866 -7.867 1.00 83.38 137 THR A C 1
ATOM 1014 O O . THR A 1 137 ? -0.713 -22.408 -8.248 1.00 83.38 137 THR A O 1
ATOM 1017 N N . ALA A 1 138 ? -2.905 -22.521 -7.783 1.00 81.69 138 ALA A N 1
ATOM 1018 C CA . ALA A 1 138 ? -3.040 -23.919 -8.201 1.00 81.69 138 ALA A CA 1
ATOM 1019 C C . ALA A 1 138 ? -2.881 -24.096 -9.722 1.00 81.69 138 ALA A C 1
ATOM 1021 O O . ALA A 1 138 ? -2.508 -25.170 -10.171 1.00 81.69 138 ALA A O 1
ATOM 1022 N N . ASN A 1 139 ? -3.128 -23.029 -10.491 1.00 74.50 139 ASN A N 1
ATOM 1023 C CA . ASN A 1 139 ? -2.989 -22.978 -11.944 1.00 74.50 139 ASN A CA 1
ATOM 1024 C C . ASN A 1 139 ? -2.045 -21.842 -12.355 1.00 74.50 139 ASN A C 1
ATOM 1026 O O . ASN A 1 139 ? -1.939 -20.825 -11.659 1.00 74.50 139 ASN A O 1
ATOM 1030 N N . GLN A 1 140 ? -1.418 -21.976 -13.521 1.00 73.56 140 GLN A N 1
ATOM 1031 C CA . GLN A 1 140 ? -0.679 -20.886 -14.149 1.00 73.56 140 GLN A CA 1
ATOM 1032 C C . GLN A 1 140 ? -1.669 -19.843 -14.686 1.00 73.56 140 GLN A C 1
ATOM 1034 O O . GLN A 1 140 ? -2.442 -20.113 -15.600 1.00 73.56 140 GLN A O 1
ATOM 1039 N N . LEU A 1 141 ? -1.654 -18.637 -14.116 1.00 69.75 141 LEU A N 1
ATOM 1040 C CA . LEU A 1 141 ? -2.481 -17.526 -14.593 1.00 69.75 141 LEU A CA 1
ATOM 1041 C C . LEU A 1 141 ? -1.730 -16.724 -15.666 1.00 69.75 141 LEU A C 1
ATOM 1043 O O . LEU A 1 141 ? -0.607 -16.268 -15.453 1.00 69.75 141 LEU A O 1
ATOM 1047 N N . ILE A 1 142 ? -2.334 -16.490 -16.821 1.00 71.62 142 ILE A N 1
ATOM 1048 C CA . ILE A 1 142 ? -1.770 -15.569 -17.813 1.00 71.62 142 ILE A CA 1
ATOM 1049 C C . ILE A 1 142 ? -2.688 -14.348 -17.838 1.00 71.62 142 ILE A C 1
ATOM 1051 O O . ILE A 1 142 ? -3.804 -14.456 -18.342 1.00 71.62 142 ILE A O 1
ATOM 1055 N N . PRO A 1 143 ? -2.292 -13.209 -17.235 1.00 67.69 143 PRO A N 1
ATOM 1056 C CA . PRO A 1 143 ? -3.090 -11.998 -17.328 1.00 67.69 143 PRO A CA 1
ATOM 1057 C C . PRO A 1 143 ? -3.025 -11.498 -18.774 1.00 67.69 143 PRO A C 1
ATOM 1059 O O . PRO A 1 143 ? -2.006 -10.959 -19.196 1.00 67.69 143 PRO A O 1
ATOM 1062 N N . GLN A 1 144 ? -4.096 -11.705 -19.535 1.00 69.31 144 GLN A N 1
ATOM 1063 C CA . GLN A 1 144 ? -4.249 -11.136 -20.872 1.00 69.31 144 GLN A CA 1
ATOM 1064 C C . GLN A 1 144 ? -5.041 -9.838 -20.788 1.00 69.31 144 GLN A C 1
ATOM 1066 O O . GLN A 1 144 ? -6.029 -9.748 -20.051 1.00 69.31 144 GLN A O 1
ATOM 1071 N N . ARG A 1 145 ? -4.624 -8.822 -21.547 1.00 71.50 145 ARG A N 1
ATOM 1072 C CA . ARG A 1 145 ? -5.462 -7.641 -21.750 1.00 71.50 145 ARG A CA 1
ATOM 1073 C C . ARG A 1 145 ? -6.541 -7.984 -22.767 1.00 71.50 145 ARG A C 1
ATOM 1075 O O . ARG A 1 145 ? -6.375 -8.870 -23.598 1.00 71.50 145 ARG A O 1
ATOM 1082 N N . TRP A 1 146 ? -7.652 -7.258 -22.715 1.00 65.88 146 TRP A N 1
ATOM 1083 C CA . TRP A 1 146 ? -8.807 -7.523 -23.576 1.00 65.88 146 TRP A CA 1
ATOM 1084 C C . TRP A 1 146 ? -8.488 -7.450 -25.082 1.00 65.88 146 TRP A C 1
ATOM 1086 O O . TRP A 1 146 ? -9.187 -8.067 -25.874 1.00 65.88 146 TRP A O 1
ATOM 1096 N N . TYR A 1 147 ? -7.428 -6.737 -25.477 1.00 80.75 147 TYR A N 1
ATOM 1097 C CA . TYR A 1 147 ? -6.960 -6.635 -26.865 1.00 80.75 147 TYR A CA 1
ATOM 1098 C C . TYR A 1 147 ? -5.835 -7.615 -27.235 1.00 80.75 147 TYR A C 1
ATOM 1100 O O . TYR A 1 147 ? -5.456 -7.670 -28.401 1.00 80.75 147 TYR A O 1
ATOM 1108 N N . ASP A 1 148 ? -5.309 -8.389 -26.281 1.00 78.50 148 ASP A N 1
ATOM 1109 C CA . ASP A 1 148 ? -4.304 -9.432 -26.546 1.00 78.50 148 ASP A CA 1
ATOM 1110 C C . ASP A 1 148 ? -4.956 -10.750 -27.006 1.00 78.50 148 ASP A C 1
ATOM 1112 O O . ASP A 1 148 ? -4.264 -11.714 -27.326 1.00 78.50 148 ASP A O 1
ATOM 1116 N N . GLN A 1 149 ? -6.293 -10.813 -27.027 1.00 61.59 149 GLN A N 1
ATOM 1117 C CA . GLN A 1 149 ? -7.042 -11.915 -27.624 1.00 61.59 149 GLN A CA 1
ATOM 1118 C C . GLN A 1 149 ? -7.166 -11.681 -29.132 1.00 61.59 149 GLN A C 1
ATOM 1120 O O . GLN A 1 149 ? -8.151 -11.110 -29.603 1.00 61.59 149 GLN A O 1
ATOM 1125 N N . ARG A 1 150 ? -6.150 -12.091 -29.893 1.00 54.03 150 ARG A N 1
ATOM 1126 C CA . ARG A 1 150 ? -6.237 -12.192 -31.350 1.00 54.03 150 ARG A CA 1
ATOM 1127 C C . ARG A 1 150 ? -5.479 -13.402 -31.865 1.00 54.03 150 ARG A C 1
ATOM 1129 O O . ARG A 1 150 ? -4.399 -13.687 -31.307 1.00 54.03 150 ARG A O 1
#

Radius of gyration: 17.11 Å; chains: 1; bounding box: 38×48×53 Å

pLDDT: mean 87.2, std 8.11, range [54.03, 96.81]

Secondary structure (DSSP, 8-state):
--TTTTT-SS--SS-HHHHSS-------SSTT-EEE-S--EEETTEEEEEEEETTS--EE-TTS-EE-SEEEEEEEETTTS--SS--HHHHEEEEEESS--EEEEE-STTS-EEEEEESS--TT--S-HHHH--EE-SS------TTS--

Sequence (150 aa):
MTDTNRFSTATRHAPYATTHGWFYKFKSFKLQSEKVMSTPIVINNDLYVTTFDGSKDGLAGDCGAGVKGESFMTLFCMPYGQCNGGSVSSYRLNLGAGIVGGAIGAGGGSGMQRLIVANVDSTGISNNAILQKRYNTANQLIPQRWYDQR

Foldseek 3Di:
DEQVPLFDQPDQPADCVPNVADDYDDDDPDPPQKDQDDDWDDDPQKIKTKIWGQVAQADDDPVGDTQRTWMKIFIAGPDRRGDNHDGCLQGMDTLGGDDFDWDWDQPDDVLQKIATDGPDDCVPRPNHCNHPDIDGHPDRDDDDDPVNPD